Protein AF-A0ABC8IZM4-F1 (afdb_monomer)

Structure (mmCIF, N/CA/C/O backbone):
data_AF-A0ABC8IZM4-F1
#
_entry.id   AF-A0ABC8IZM4-F1
#
loop_
_atom_site.group_PDB
_atom_site.id
_atom_site.type_symbol
_atom_site.label_atom_id
_atom_site.label_alt_id
_atom_site.label_comp_id
_atom_site.label_asym_id
_atom_site.label_entity_id
_atom_site.label_seq_id
_atom_site.pdbx_PDB_ins_code
_atom_site.Cartn_x
_atom_site.Cartn_y
_atom_site.Cartn_z
_atom_site.occupancy
_atom_site.B_iso_or_equiv
_atom_site.auth_seq_id
_atom_site.auth_comp_id
_atom_site.auth_asym_id
_atom_site.auth_atom_id
_atom_site.pdbx_PDB_model_num
ATOM 1 N N . MET A 1 1 ? -22.937 41.177 20.509 1.00 48.84 1 MET A N 1
ATOM 2 C CA . MET A 1 1 ? -23.305 41.045 19.084 1.00 48.84 1 MET A CA 1
ATOM 3 C C . MET A 1 1 ? -22.869 42.312 18.365 1.00 48.84 1 MET A C 1
ATOM 5 O O . MET A 1 1 ? -23.399 43.369 18.683 1.00 48.84 1 MET A O 1
ATOM 9 N N . PRO A 1 2 ? -21.862 42.222 17.487 1.00 44.19 2 PRO A N 1
ATOM 10 C CA . PRO A 1 2 ? -22.011 42.842 16.174 1.00 44.19 2 PRO A CA 1
ATOM 11 C C . PRO A 1 2 ? -21.625 41.879 15.041 1.00 44.19 2 PRO A C 1
ATOM 13 O O . PRO A 1 2 ? -20.635 41.156 15.116 1.00 44.19 2 PRO A O 1
ATOM 16 N N . LEU A 1 3 ? -22.458 41.889 14.003 1.00 47.91 3 LEU A N 1
ATOM 17 C CA . LEU A 1 3 ? -22.262 41.236 12.714 1.00 47.91 3 LEU A CA 1
ATOM 18 C C . LEU A 1 3 ? -21.211 42.021 11.918 1.00 47.91 3 LEU A C 1
ATOM 20 O O . LEU A 1 3 ? -21.436 43.190 11.613 1.00 47.91 3 LEU A O 1
ATOM 24 N N . PHE A 1 4 ? -20.094 41.389 11.556 1.00 44.62 4 PHE A N 1
ATOM 25 C CA . PHE A 1 4 ? -19.199 41.915 10.525 1.00 44.62 4 PHE A CA 1
ATOM 26 C C . PHE A 1 4 ? -19.566 41.283 9.183 1.00 44.62 4 PHE A C 1
ATOM 28 O O . PHE A 1 4 ? -19.304 40.111 8.927 1.00 44.62 4 PHE A O 1
ATOM 35 N N . ASN A 1 5 ? -20.225 42.090 8.356 1.00 43.66 5 ASN A N 1
ATOM 36 C CA . ASN A 1 5 ? -20.539 41.827 6.962 1.00 43.66 5 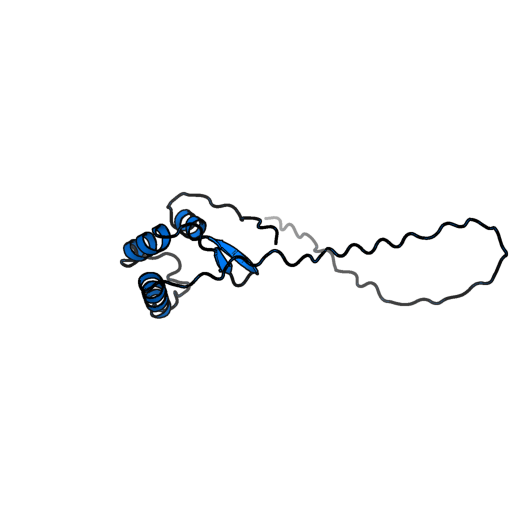ASN A CA 1
ATOM 37 C C . ASN A 1 5 ? -19.328 42.265 6.121 1.00 43.66 5 ASN A C 1
ATOM 39 O O . ASN A 1 5 ? -19.012 43.455 6.098 1.00 43.66 5 ASN A O 1
ATOM 43 N N . ALA A 1 6 ? -18.636 41.334 5.465 1.00 45.72 6 ALA A N 1
ATOM 44 C CA . ALA A 1 6 ? -17.571 41.649 4.512 1.00 45.72 6 ALA A CA 1
ATOM 45 C C . ALA A 1 6 ? -18.054 41.334 3.081 1.00 45.72 6 ALA A C 1
ATOM 47 O O . ALA A 1 6 ? -18.628 40.264 2.869 1.00 45.72 6 ALA A O 1
ATOM 48 N N . PRO A 1 7 ? -17.863 42.237 2.101 1.00 53.59 7 PRO A N 1
ATOM 49 C CA . PRO A 1 7 ? -18.341 42.048 0.735 1.00 53.59 7 PRO A CA 1
ATOM 50 C C . PRO A 1 7 ? -17.367 41.193 -0.093 1.00 53.59 7 PRO A C 1
ATOM 52 O O . PRO A 1 7 ? -16.156 41.404 -0.059 1.00 53.59 7 PRO A O 1
ATOM 55 N N . TYR A 1 8 ? -17.902 40.248 -0.869 1.00 45.47 8 TYR A N 1
ATOM 56 C CA . TYR A 1 8 ? -17.149 39.517 -1.896 1.00 45.47 8 TYR A CA 1
ATOM 57 C C . TYR A 1 8 ? -16.883 40.417 -3.119 1.00 45.47 8 TYR A C 1
ATOM 59 O O . TYR A 1 8 ? -17.794 41.141 -3.526 1.00 45.47 8 TYR A O 1
ATOM 67 N N . PRO A 1 9 ? -15.699 40.361 -3.758 1.00 46.16 9 PRO A N 1
ATOM 68 C CA . PRO A 1 9 ? -15.476 41.035 -5.033 1.00 46.16 9 PRO A CA 1
ATOM 69 C C . PRO A 1 9 ? -15.967 40.193 -6.224 1.00 46.16 9 PRO A C 1
ATOM 71 O O . PRO A 1 9 ? -15.624 39.020 -6.374 1.00 46.16 9 PRO A O 1
ATOM 74 N N . SER A 1 10 ? -16.769 40.834 -7.074 1.00 40.75 10 SER A N 1
ATOM 75 C CA . SER A 1 10 ? -17.356 40.309 -8.310 1.00 40.75 10 SER A CA 1
ATOM 76 C C . SER A 1 10 ? -16.318 40.142 -9.427 1.00 40.75 10 SER A C 1
ATOM 78 O O . SER A 1 10 ? -15.490 41.023 -9.652 1.00 40.75 10 SER A O 1
ATOM 80 N N . ILE A 1 11 ? -16.403 39.032 -10.165 1.00 44.16 11 ILE A N 1
ATOM 81 C CA . ILE A 1 11 ? -15.623 38.766 -11.384 1.00 44.16 11 ILE A CA 1
ATOM 82 C C . ILE A 1 11 ? -16.090 39.720 -12.493 1.00 44.16 11 ILE A C 1
ATOM 84 O O . ILE A 1 11 ? -17.274 39.738 -12.825 1.00 44.16 11 ILE A O 1
ATOM 88 N N . LEU A 1 12 ? -15.165 40.486 -13.079 1.00 43.00 12 LEU A N 1
ATOM 89 C CA . LEU A 1 12 ? -15.410 41.246 -14.305 1.00 43.00 12 LEU A CA 1
ATOM 90 C C . LEU A 1 12 ? -14.890 40.459 -15.513 1.00 43.00 12 LEU A C 1
ATOM 92 O O . LEU A 1 12 ? -13.689 40.247 -15.671 1.00 43.00 12 LEU A O 1
ATOM 96 N N . THR A 1 13 ? -15.836 40.033 -16.345 1.00 41.56 13 THR A N 1
ATOM 97 C CA . THR A 1 13 ? -15.650 39.551 -17.716 1.00 41.56 13 THR A CA 1
ATOM 98 C C . THR A 1 13 ? -15.059 40.668 -18.576 1.00 41.56 13 THR A C 1
ATOM 100 O O . THR A 1 13 ? -15.570 41.786 -18.552 1.00 41.56 13 THR A O 1
ATOM 103 N N . VAL A 1 14 ? -14.005 40.379 -19.343 1.00 45.97 14 VAL A N 1
ATOM 104 C CA . VAL A 1 14 ? -13.519 41.281 -20.397 1.00 45.97 14 VAL A CA 1
ATOM 105 C C . VAL A 1 14 ? -14.010 40.781 -21.751 1.00 45.97 14 VAL A C 1
ATOM 107 O O . VAL A 1 14 ? -13.635 39.701 -22.204 1.00 45.97 14 VAL A O 1
ATOM 110 N N . ASP A 1 15 ? -14.896 41.572 -22.353 1.00 36.03 15 ASP A N 1
ATOM 111 C CA . ASP A 1 15 ? -15.435 41.364 -23.691 1.00 36.03 15 ASP A CA 1
ATOM 112 C C . ASP A 1 15 ? -14.412 41.702 -24.782 1.00 36.03 15 ASP A C 1
ATOM 114 O O . ASP A 1 15 ? -13.515 42.534 -24.623 1.00 36.03 15 ASP A O 1
ATOM 118 N N . ALA A 1 16 ? -14.577 41.017 -25.909 1.00 44.84 16 ALA A N 1
ATOM 119 C CA . ALA A 1 16 ? -13.782 41.143 -27.116 1.00 44.84 16 ALA A CA 1
ATOM 120 C C . ALA A 1 16 ? -14.101 42.412 -27.937 1.00 44.84 16 ALA A C 1
ATOM 122 O O . ALA A 1 16 ? -15.196 42.963 -27.862 1.00 44.84 16 ALA A O 1
ATOM 123 N N . SER A 1 17 ? -13.144 42.737 -28.820 1.00 44.41 17 SER A N 1
ATOM 124 C CA . SER A 1 17 ? -13.268 43.491 -30.087 1.00 44.41 17 SER A CA 1
ATOM 125 C C . SER A 1 17 ? -12.972 44.999 -30.089 1.00 44.41 17 SER A C 1
ATOM 127 O O . SER A 1 17 ? -13.764 45.802 -29.618 1.00 44.41 17 SER A O 1
ATOM 129 N N . VAL A 1 18 ? -11.893 45.383 -30.794 1.00 36.31 18 VAL A N 1
ATOM 130 C CA . VAL A 1 18 ? -11.823 46.533 -31.735 1.00 36.31 18 VAL A CA 1
ATOM 131 C C . VAL A 1 18 ? -10.489 46.427 -32.503 1.00 36.31 18 VAL A C 1
ATOM 133 O O . VAL A 1 18 ? -9.437 46.276 -31.894 1.00 36.31 18 VAL A O 1
ATOM 136 N N . SER A 1 19 ? -10.511 46.123 -33.805 1.00 36.47 19 SER A N 1
ATOM 137 C CA . SER A 1 19 ? -10.699 47.006 -34.977 1.00 36.47 19 SER A CA 1
ATOM 138 C C . SER A 1 19 ? -9.392 47.675 -35.409 1.00 36.47 19 SER A C 1
ATOM 140 O O . SER A 1 19 ? -8.836 48.498 -34.691 1.00 36.47 19 SER A O 1
ATOM 142 N N . GLY A 1 20 ? -8.906 47.281 -36.589 1.00 43.97 20 GLY A N 1
ATOM 143 C CA . GLY A 1 20 ? -7.664 47.772 -37.181 1.00 43.97 20 GLY A CA 1
ATOM 144 C C . GLY A 1 20 ? -7.749 49.190 -37.747 1.00 43.97 20 GLY A C 1
ATOM 145 O O . GLY A 1 20 ? -8.839 49.706 -37.974 1.00 43.97 20 GLY A O 1
ATOM 146 N N . GLU A 1 21 ? -6.571 49.790 -37.951 1.00 40.25 21 GLU A N 1
ATOM 147 C CA . GLU A 1 2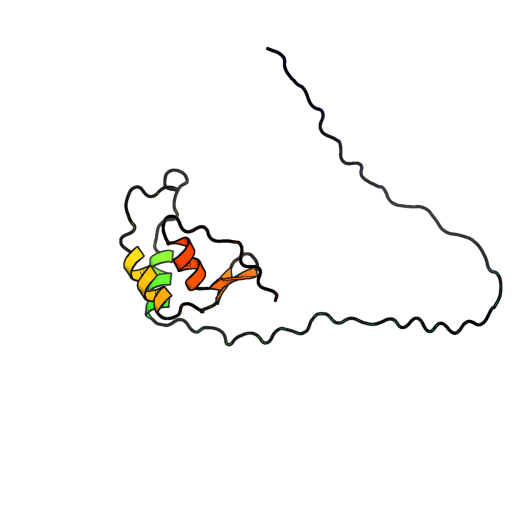1 ? -6.034 50.365 -39.203 1.00 40.25 21 GLU A CA 1
ATOM 148 C C . GLU A 1 21 ? -4.879 51.343 -38.872 1.00 40.25 21 GLU A C 1
ATOM 150 O O . GLU A 1 21 ? -4.921 51.989 -37.831 1.00 40.25 21 GLU A O 1
ATOM 155 N N . VAL A 1 22 ? -3.842 51.424 -39.728 1.00 33.97 22 VAL A N 1
ATOM 156 C CA . VAL A 1 22 ? -3.146 52.653 -40.208 1.00 33.97 22 VAL A CA 1
ATOM 157 C C . VAL A 1 22 ? -1.743 52.335 -40.784 1.00 33.97 22 VAL A C 1
ATOM 159 O O . VAL A 1 22 ? -0.791 52.030 -40.078 1.00 33.97 22 VAL A O 1
ATOM 162 N N . ARG A 1 23 ? -1.692 52.408 -42.121 1.00 40.00 23 ARG A N 1
ATOM 163 C CA . ARG A 1 23 ? -0.732 53.025 -43.073 1.00 40.00 23 ARG A CA 1
ATOM 164 C C . ARG A 1 23 ? 0.786 53.133 -42.764 1.00 40.00 23 ARG A C 1
ATOM 166 O O . ARG A 1 23 ? 1.220 53.793 -41.832 1.00 40.00 23 ARG A O 1
ATOM 173 N N . THR A 1 24 ? 1.532 52.586 -43.734 1.00 43.62 24 THR A N 1
ATOM 174 C CA . THR A 1 24 ? 2.899 52.831 -44.262 1.00 43.62 24 THR A CA 1
ATOM 175 C C . THR A 1 24 ? 3.731 54.022 -43.751 1.00 43.62 24 THR A C 1
ATOM 177 O O . THR A 1 24 ? 3.301 55.155 -43.951 1.00 43.62 24 THR A O 1
ATOM 180 N N . VAL A 1 25 ? 4.991 53.768 -43.342 1.00 38.50 25 VAL A N 1
ATOM 181 C CA . VAL A 1 25 ? 6.198 54.533 -43.751 1.00 38.50 25 VAL A CA 1
ATOM 182 C C . VAL A 1 25 ? 7.441 53.615 -43.781 1.00 38.50 25 VAL A C 1
ATOM 184 O O . VAL A 1 25 ? 7.686 52.858 -42.850 1.00 38.50 25 VAL A O 1
ATOM 187 N N . ASP A 1 26 ? 8.135 53.741 -44.910 1.00 39.59 26 ASP A N 1
ATOM 188 C CA . ASP A 1 26 ? 9.487 53.415 -45.393 1.00 39.59 26 ASP A CA 1
ATOM 189 C C . ASP A 1 26 ? 10.618 52.765 -44.562 1.00 39.59 26 ASP A C 1
ATOM 191 O O . ASP A 1 26 ? 10.741 52.887 -43.346 1.00 39.59 26 ASP A O 1
ATOM 195 N N . GLU A 1 27 ? 11.503 52.139 -45.349 1.00 49.06 27 GLU A N 1
ATOM 196 C CA . GLU A 1 27 ? 12.747 51.424 -45.051 1.00 49.06 27 GLU A CA 1
ATOM 197 C C . GLU A 1 27 ? 13.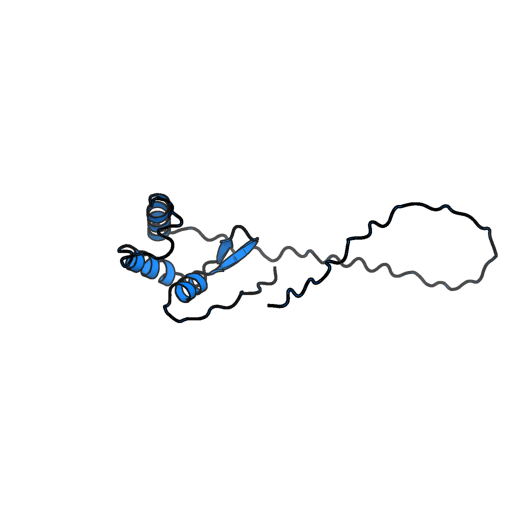668 52.034 -43.978 1.00 49.06 27 GLU A C 1
ATOM 199 O O . GLU A 1 27 ? 14.129 53.170 -44.064 1.00 49.06 27 GLU A O 1
ATOM 204 N N . SER A 1 28 ? 14.138 51.170 -43.074 1.00 40.47 28 SER A N 1
ATOM 205 C CA . SER A 1 28 ? 15.557 51.150 -42.703 1.00 40.47 28 SER A CA 1
ATOM 206 C C . SER A 1 28 ? 16.003 49.716 -42.404 1.00 40.47 28 SER A C 1
ATOM 208 O O . SER A 1 28 ? 15.428 49.002 -41.583 1.00 40.47 28 SER A O 1
ATOM 210 N N . HIS A 1 29 ? 17.026 49.271 -43.134 1.00 51.84 29 HIS A N 1
ATOM 211 C CA . HIS A 1 29 ? 17.659 47.968 -42.988 1.00 51.84 29 HIS A CA 1
ATOM 212 C C . HIS A 1 29 ? 18.287 47.807 -41.596 1.00 51.84 29 HIS A C 1
ATOM 214 O O . HIS A 1 29 ? 19.410 48.242 -41.352 1.00 51.84 29 HIS A O 1
ATOM 220 N N . ILE A 1 30 ? 17.613 47.077 -40.712 1.00 43.12 30 ILE A N 1
ATOM 221 C CA . ILE A 1 30 ? 18.272 46.306 -39.658 1.00 43.12 30 ILE A CA 1
ATOM 222 C C . ILE A 1 30 ? 17.864 44.859 -39.893 1.00 43.12 30 ILE A C 1
ATOM 224 O O . ILE A 1 30 ? 16.732 44.464 -39.633 1.00 43.12 30 ILE A O 1
ATOM 228 N N . SER A 1 31 ? 18.796 44.066 -40.426 1.00 50.66 31 SER A N 1
ATOM 229 C CA . SER A 1 31 ? 18.679 42.609 -40.524 1.00 50.66 31 SER A CA 1
ATOM 230 C C . SER A 1 31 ? 18.731 41.998 -39.118 1.00 50.66 31 SER A C 1
ATOM 232 O O . SER A 1 31 ? 19.681 41.309 -38.751 1.00 50.66 31 SER A O 1
ATOM 234 N N . GLY A 1 32 ? 17.703 42.254 -38.316 1.00 49.41 32 GLY A N 1
ATOM 235 C CA . GLY A 1 32 ? 17.379 41.476 -37.137 1.00 49.41 32 GLY A CA 1
ATOM 236 C C . GLY A 1 32 ? 16.642 40.238 -37.611 1.00 49.41 32 GLY A C 1
ATOM 237 O O . GLY A 1 32 ? 15.419 40.236 -37.670 1.00 49.41 32 GLY A O 1
ATOM 238 N N . LYS A 1 33 ? 17.382 39.195 -38.007 1.00 51.47 33 LYS A N 1
ATOM 239 C CA . LYS A 1 33 ? 16.793 37.859 -38.125 1.00 51.47 33 LYS A CA 1
ATOM 240 C C . LYS A 1 33 ? 16.226 37.527 -36.751 1.00 51.47 33 LYS A C 1
ATOM 242 O O . LYS A 1 33 ? 16.990 37.248 -35.830 1.00 51.47 33 LYS A O 1
ATOM 247 N N . GLU A 1 34 ? 14.910 37.611 -36.616 1.00 57.34 34 GLU A N 1
ATOM 248 C CA . GLU A 1 34 ? 14.194 37.073 -35.473 1.00 57.34 34 GLU A CA 1
ATOM 249 C C . GLU A 1 34 ? 14.538 35.584 -35.412 1.00 57.34 34 GLU A C 1
ATOM 251 O O . GLU A 1 34 ? 14.096 34.774 -36.230 1.00 57.34 34 GLU A O 1
ATOM 256 N N . MET A 1 35 ? 15.447 35.237 -34.504 1.00 60.53 35 MET A N 1
ATOM 257 C CA . MET A 1 35 ? 15.821 33.858 -34.257 1.00 60.53 35 MET A CA 1
ATOM 258 C C . MET A 1 35 ? 14.692 33.242 -33.440 1.00 60.53 35 MET A C 1
ATOM 260 O O . MET A 1 35 ? 14.758 33.167 -32.213 1.00 60.53 35 MET A O 1
ATOM 264 N N . VAL A 1 36 ? 13.623 32.843 -34.131 1.00 66.50 36 VAL A N 1
ATOM 265 C CA . VAL A 1 36 ? 12.547 32.046 -33.544 1.00 66.50 36 VAL A CA 1
ATOM 266 C C . VAL A 1 36 ? 13.175 30.735 -33.086 1.00 66.50 36 VAL A C 1
ATOM 268 O O . VAL A 1 36 ? 13.475 29.842 -33.877 1.00 66.50 36 VAL A O 1
ATOM 271 N N . THR A 1 37 ? 13.445 30.656 -31.788 1.00 62.38 37 THR A N 1
ATOM 272 C CA . THR A 1 37 ? 14.021 29.471 -31.164 1.00 62.38 37 THR A CA 1
ATOM 273 C C . THR A 1 37 ? 12.858 28.556 -30.814 1.00 62.38 37 THR A C 1
ATOM 275 O O . THR A 1 37 ? 12.121 28.811 -29.865 1.00 62.38 37 THR A O 1
ATOM 278 N N . TYR A 1 38 ? 12.656 27.513 -31.617 1.00 62.16 38 TYR A N 1
ATOM 279 C CA . TYR A 1 38 ? 11.690 26.464 -31.310 1.00 62.16 38 TYR A CA 1
ATOM 280 C C . TYR A 1 38 ? 12.234 25.639 -30.141 1.00 62.16 38 TYR A C 1
ATOM 282 O O . TYR A 1 38 ? 13.105 24.786 -30.312 1.00 62.16 38 TYR A O 1
ATOM 290 N N . VAL A 1 39 ? 11.752 25.922 -28.933 1.00 57.56 39 VAL A N 1
ATOM 291 C CA . VAL A 1 39 ? 12.002 25.071 -27.769 1.00 57.56 39 VAL A CA 1
ATOM 292 C C . VAL A 1 39 ? 11.019 23.909 -27.854 1.00 57.56 39 VAL A C 1
ATOM 294 O O . VAL A 1 39 ? 9.857 24.038 -27.485 1.00 57.56 39 VAL A O 1
ATOM 297 N N . SER A 1 40 ? 11.468 22.776 -28.393 1.00 62.03 40 SER A N 1
ATOM 298 C CA . SER A 1 40 ? 10.772 21.507 -28.185 1.00 62.03 40 SER A CA 1
ATOM 299 C C . SER A 1 40 ? 11.125 20.996 -26.790 1.00 62.03 40 SER A C 1
ATOM 301 O O . SER A 1 40 ? 12.174 20.399 -26.573 1.00 62.03 40 SER A O 1
ATOM 303 N N . ASP A 1 41 ? 10.238 21.257 -25.842 1.00 64.69 41 ASP A N 1
ATOM 304 C CA . ASP A 1 41 ? 10.276 20.832 -24.439 1.00 64.69 41 ASP A CA 1
ATOM 305 C C . ASP A 1 41 ? 9.822 19.376 -24.225 1.00 64.69 41 ASP A C 1
ATOM 307 O O . ASP A 1 41 ? 9.887 18.846 -23.120 1.00 64.69 41 ASP A O 1
ATOM 311 N N . SER A 1 42 ? 9.410 18.683 -25.282 1.00 63.78 42 SER A N 1
ATOM 312 C CA . SER A 1 42 ? 8.875 17.327 -25.184 1.00 63.78 42 SER A CA 1
ATOM 313 C C . SER A 1 42 ? 9.890 16.279 -25.637 1.00 63.78 42 SER A C 1
ATOM 315 O O . SER A 1 42 ? 9.708 15.631 -26.667 1.00 63.78 42 SER A O 1
ATOM 317 N N . SER A 1 43 ? 10.957 16.077 -24.860 1.00 63.62 43 SER A N 1
ATOM 318 C CA . SER A 1 43 ? 11.655 14.788 -24.903 1.00 63.62 43 SER A CA 1
ATOM 319 C C . SER A 1 43 ? 10.787 13.788 -24.141 1.00 63.62 43 SER A C 1
ATOM 321 O O . SER A 1 43 ? 10.550 14.002 -22.951 1.00 63.62 43 SER A O 1
ATOM 323 N N . PRO A 1 44 ? 10.267 12.716 -24.766 1.00 59.72 44 PRO A N 1
ATOM 324 C CA . PRO A 1 44 ? 9.608 11.668 -24.010 1.00 59.72 44 PRO A CA 1
ATOM 325 C C . PRO A 1 44 ? 10.641 11.109 -23.036 1.00 59.72 44 PRO A C 1
ATOM 327 O O . PRO A 1 44 ? 11.606 10.470 -23.463 1.00 59.72 44 PRO A O 1
ATOM 330 N N . CYS A 1 45 ? 10.460 11.358 -21.737 1.00 52.12 45 CYS A N 1
ATOM 331 C CA . CYS A 1 45 ? 11.280 10.707 -20.729 1.00 52.12 45 CYS A CA 1
ATOM 332 C C . CYS A 1 45 ? 11.296 9.202 -21.023 1.00 52.12 45 CYS A C 1
ATOM 334 O O . CYS A 1 45 ? 10.226 8.636 -21.303 1.00 52.12 45 CYS A O 1
ATOM 336 N N . PRO A 1 46 ? 12.474 8.546 -21.012 1.00 52.69 46 PRO A N 1
ATOM 337 C CA . PRO A 1 46 ? 12.556 7.110 -21.201 1.00 52.69 46 PRO A CA 1
ATOM 338 C C . PRO A 1 46 ? 11.579 6.449 -20.238 1.00 52.69 46 PRO A C 1
ATOM 340 O O . PRO A 1 46 ? 11.752 6.513 -19.020 1.00 52.69 46 PRO A O 1
ATOM 343 N N . ARG A 1 47 ? 10.499 5.872 -20.779 1.00 57.22 47 ARG A N 1
ATOM 344 C CA . ARG A 1 47 ? 9.515 5.182 -19.950 1.00 57.22 47 ARG A CA 1
ATOM 345 C C . ARG A 1 47 ? 10.266 4.066 -19.247 1.00 57.22 47 ARG A C 1
ATOM 347 O O . ARG A 1 47 ? 10.855 3.208 -19.909 1.00 57.22 47 ARG A O 1
ATOM 354 N N . SER A 1 48 ? 10.269 4.099 -17.919 1.00 62.47 48 SER A N 1
ATOM 355 C CA . SER A 1 48 ? 10.800 2.997 -17.132 1.00 62.47 48 SER A CA 1
ATOM 356 C C . SER A 1 48 ? 10.137 1.699 -17.597 1.00 62.47 48 SER A C 1
ATOM 358 O O . SER A 1 48 ? 8.982 1.679 -18.044 1.00 62.47 48 SER A O 1
ATOM 360 N N . LYS A 1 49 ? 10.898 0.600 -17.568 1.00 70.25 49 LYS A N 1
ATOM 361 C CA . LYS A 1 49 ? 10.374 -0.714 -17.944 1.00 70.25 49 LYS A CA 1
ATOM 362 C C . LYS A 1 49 ? 9.112 -0.974 -17.120 1.00 70.25 49 LYS A C 1
ATOM 364 O O . LYS A 1 49 ? 9.173 -0.943 -15.894 1.00 70.25 49 LYS A O 1
ATOM 369 N N . LYS A 1 50 ? 7.985 -1.227 -17.796 1.00 76.00 50 LYS A N 1
ATOM 370 C CA . LYS A 1 50 ? 6.698 -1.481 -17.136 1.00 76.00 50 LYS A CA 1
ATOM 371 C C . LYS A 1 50 ? 6.864 -2.608 -16.113 1.00 76.00 50 LYS A C 1
ATOM 373 O O . LYS A 1 50 ? 7.309 -3.700 -16.482 1.00 76.00 50 LYS A O 1
ATOM 378 N N . HIS A 1 51 ? 6.507 -2.328 -14.859 1.00 83.62 51 HIS A N 1
ATOM 379 C CA . HIS A 1 51 ? 6.486 -3.328 -13.795 1.00 83.62 51 HIS A CA 1
ATOM 380 C C . HIS A 1 51 ? 5.545 -4.473 -14.177 1.00 83.62 51 HIS A C 1
ATOM 382 O O . HIS A 1 51 ? 4.471 -4.243 -14.743 1.00 83.62 51 HIS A O 1
ATOM 388 N N . ARG A 1 52 ? 5.972 -5.708 -13.910 1.00 85.81 52 ARG A N 1
ATOM 389 C CA . ARG A 1 52 ? 5.141 -6.901 -14.080 1.00 85.81 52 ARG A CA 1
ATOM 390 C C . ARG A 1 52 ? 4.783 -7.401 -12.687 1.00 85.81 52 ARG A C 1
ATOM 392 O O . ARG A 1 52 ? 5.711 -7.809 -11.989 1.00 85.81 52 ARG A O 1
ATOM 399 N N . PRO A 1 53 ? 3.493 -7.371 -12.311 1.00 86.50 53 PRO A N 1
ATOM 400 C CA . PRO A 1 53 ? 3.082 -7.847 -11.008 1.00 86.50 53 PRO A CA 1
ATOM 401 C C . PRO A 1 53 ? 3.486 -9.300 -10.788 1.00 86.50 53 PRO A C 1
ATOM 403 O O . PRO A 1 53 ? 3.351 -10.124 -11.699 1.00 86.50 53 PRO A O 1
ATOM 406 N N . ILE A 1 54 ? 3.990 -9.596 -9.597 1.00 91.44 54 ILE A N 1
ATOM 407 C CA . ILE A 1 54 ? 4.182 -10.977 -9.142 1.00 91.44 54 ILE A CA 1
ATOM 408 C C . ILE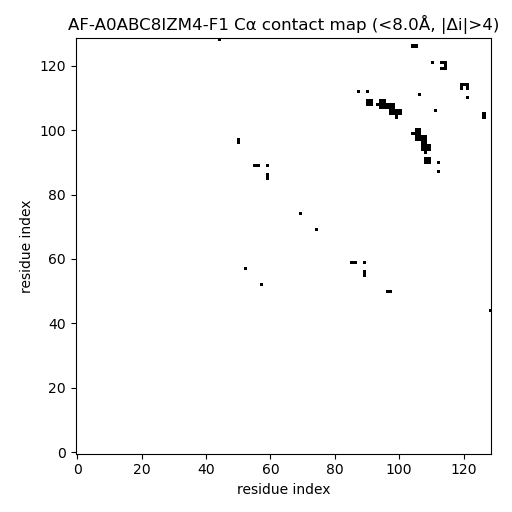 A 1 54 ? 2.877 -11.528 -8.553 1.00 91.44 54 ILE A C 1
ATOM 410 O O . ILE A 1 54 ? 1.934 -10.775 -8.318 1.00 91.44 54 ILE A O 1
ATOM 414 N N . GLU A 1 55 ? 2.821 -12.837 -8.306 1.00 95.00 55 GLU A N 1
ATOM 415 C CA . GLU A 1 55 ? 1.622 -13.520 -7.793 1.00 95.00 55 GLU A CA 1
ATOM 416 C C . GLU A 1 55 ? 1.076 -12.863 -6.516 1.00 95.00 55 GLU A C 1
ATOM 418 O O . GLU A 1 55 ? -0.084 -12.475 -6.481 1.00 95.00 55 GLU A O 1
ATOM 423 N N . SER A 1 56 ? 1.934 -12.574 -5.534 1.00 94.06 56 SER A N 1
ATOM 424 C CA . SER A 1 56 ? 1.512 -11.931 -4.282 1.00 94.06 56 SER A CA 1
ATOM 425 C C . SER A 1 56 ? 0.994 -10.495 -4.445 1.00 94.06 56 SER A C 1
ATOM 427 O O . SER A 1 56 ? 0.149 -10.046 -3.675 1.00 94.06 56 SER A O 1
ATOM 429 N N . GLU A 1 57 ? 1.472 -9.753 -5.446 1.00 94.19 57 GLU A N 1
ATOM 430 C CA . GLU A 1 57 ? 0.933 -8.425 -5.766 1.00 94.19 57 GLU A CA 1
ATOM 431 C C . GLU A 1 57 ? -0.438 -8.535 -6.439 1.00 94.19 57 GLU A C 1
ATOM 433 O O . GLU A 1 57 ? -1.319 -7.714 -6.180 1.00 94.19 57 GLU A O 1
ATOM 438 N N . ALA A 1 58 ? -0.632 -9.552 -7.283 1.00 93.44 58 ALA A N 1
ATOM 439 C CA . ALA A 1 58 ? -1.925 -9.840 -7.893 1.00 93.44 58 ALA A CA 1
ATOM 440 C C . ALA A 1 58 ? -2.952 -10.286 -6.840 1.00 93.44 58 ALA A C 1
ATOM 442 O O . ALA A 1 58 ? -4.077 -9.783 -6.842 1.00 93.44 58 ALA A O 1
ATOM 443 N N . ASP A 1 59 ? -2.549 -11.146 -5.905 1.00 96.06 59 ASP A N 1
ATOM 444 C CA . ASP A 1 59 ? -3.378 -11.594 -4.784 1.00 96.06 59 ASP A CA 1
ATOM 445 C C . ASP A 1 59 ? -3.761 -10.429 -3.871 1.00 96.06 59 ASP A C 1
ATOM 447 O O . ASP A 1 59 ? -4.933 -10.268 -3.527 1.00 96.06 59 ASP A O 1
ATOM 451 N N . LEU A 1 60 ? -2.802 -9.558 -3.534 1.00 95.00 60 LEU A N 1
ATOM 452 C CA . LEU A 1 60 ? -3.082 -8.344 -2.770 1.00 95.00 60 LEU A CA 1
ATOM 453 C C . LEU A 1 60 ? -4.080 -7.440 -3.505 1.00 95.00 60 LEU A C 1
ATOM 455 O O . LEU A 1 60 ? -5.007 -6.922 -2.886 1.00 95.00 60 LEU A O 1
ATOM 459 N N . ALA A 1 61 ? -3.926 -7.252 -4.817 1.00 92.81 61 ALA A N 1
ATOM 460 C CA . ALA A 1 61 ? -4.864 -6.451 -5.597 1.00 92.81 61 ALA A CA 1
ATOM 461 C C . ALA A 1 61 ? -6.274 -7.062 -5.596 1.00 92.81 61 ALA A C 1
ATOM 463 O O . ALA A 1 61 ? -7.251 -6.338 -5.407 1.00 92.81 61 ALA A O 1
ATOM 464 N N . ALA A 1 62 ? -6.389 -8.383 -5.758 1.00 95.12 62 ALA A N 1
ATOM 465 C CA . ALA A 1 62 ? -7.666 -9.088 -5.694 1.00 95.12 62 ALA A CA 1
ATOM 466 C C . ALA A 1 62 ? -8.324 -8.949 -4.313 1.00 95.12 62 ALA A C 1
ATOM 468 O O . ALA A 1 62 ? -9.516 -8.653 -4.229 1.00 95.12 62 ALA A O 1
ATOM 469 N N . LEU A 1 63 ? -7.539 -9.085 -3.242 1.00 94.44 63 LEU A N 1
ATOM 470 C CA . LEU A 1 63 ? -7.987 -8.900 -1.864 1.00 94.44 63 LEU A CA 1
ATOM 471 C C . LEU A 1 63 ? -8.540 -7.487 -1.637 1.00 94.44 63 LEU A C 1
ATOM 473 O O . LEU A 1 63 ? -9.644 -7.333 -1.123 1.00 94.44 63 LEU A O 1
ATOM 477 N N . LEU A 1 64 ? -7.807 -6.454 -2.064 1.00 91.38 64 LEU A N 1
ATOM 478 C CA . LEU A 1 64 ? -8.232 -5.058 -1.919 1.00 91.38 64 LEU A CA 1
ATOM 479 C C . LEU A 1 64 ? -9.474 -4.731 -2.760 1.00 91.38 64 LEU A C 1
ATOM 481 O O . LEU A 1 64 ? -10.324 -3.970 -2.309 1.00 91.38 64 LEU A O 1
ATOM 485 N N . LEU A 1 65 ? -9.604 -5.313 -3.956 1.00 92.31 65 LEU A N 1
ATOM 486 C CA . LEU A 1 65 ? -10.781 -5.139 -4.815 1.00 92.31 65 LEU A CA 1
ATOM 487 C C . LEU A 1 65 ? -12.025 -5.857 -4.281 1.00 92.31 65 LEU A C 1
ATOM 489 O O . LEU A 1 65 ? -13.140 -5.419 -4.552 1.00 92.31 65 LEU A O 1
ATOM 493 N N . ALA A 1 66 ? -11.848 -6.956 -3.546 1.00 94.06 66 ALA A N 1
ATOM 494 C CA . ALA A 1 66 ? -12.946 -7.693 -2.930 1.00 94.06 66 ALA A CA 1
ATOM 495 C C . ALA A 1 66 ? -13.515 -6.991 -1.684 1.00 94.06 66 ALA A C 1
ATOM 497 O O . ALA A 1 66 ? -14.637 -7.297 -1.272 1.00 94.06 66 ALA A O 1
ATOM 498 N N . LYS A 1 67 ? -12.769 -6.057 -1.077 1.00 89.50 67 LYS A N 1
ATOM 499 C CA . LYS A 1 67 ? -13.235 -5.302 0.090 1.00 89.50 67 LYS A CA 1
ATOM 500 C C . LYS A 1 67 ? -14.371 -4.357 -0.284 1.00 89.50 67 LYS A C 1
ATOM 502 O O . LYS A 1 67 ? -14.337 -3.673 -1.306 1.00 89.50 67 LYS A O 1
ATOM 507 N N . ALA A 1 68 ? -15.378 -4.304 0.586 1.00 86.81 68 ALA A N 1
ATOM 508 C CA . ALA A 1 68 ? -16.460 -3.346 0.444 1.00 86.81 68 ALA A CA 1
ATOM 509 C C . ALA A 1 68 ? -15.903 -1.910 0.529 1.00 86.81 68 ALA A C 1
ATOM 511 O O . ALA A 1 68 ? -15.033 -1.646 1.363 1.00 86.81 68 ALA A O 1
ATOM 512 N N . PRO A 1 69 ? -16.397 -0.974 -0.298 1.00 85.25 69 PRO A N 1
ATOM 513 C CA . PRO A 1 69 ? -16.058 0.434 -0.153 1.00 85.25 69 PRO A CA 1
ATOM 514 C C . PRO A 1 69 ? -16.443 0.943 1.240 1.00 85.25 69 PRO A C 1
ATOM 516 O O . PRO A 1 69 ? -17.526 0.633 1.736 1.00 85.25 69 PRO A O 1
ATOM 519 N N . TYR A 1 70 ? -15.580 1.755 1.846 1.00 83.31 70 TYR A N 1
ATOM 520 C CA . TYR A 1 70 ? -15.876 2.400 3.123 1.00 83.31 70 TYR A CA 1
ATOM 521 C C . TYR A 1 70 ? -16.996 3.435 2.971 1.00 83.31 70 TYR A C 1
ATOM 523 O O . TYR A 1 70 ? -16.979 4.240 2.033 1.00 83.31 70 TYR A O 1
ATOM 531 N N . SER A 1 71 ? -17.947 3.446 3.909 1.00 86.00 71 SER A N 1
ATOM 532 C CA . SER A 1 71 ? -18.905 4.545 4.043 1.00 86.00 71 SER A CA 1
ATOM 533 C C . SER A 1 71 ? -18.290 5.720 4.815 1.00 86.00 71 SER A C 1
ATOM 535 O O . SER A 1 71 ? -17.256 5.580 5.475 1.00 86.00 71 SER A O 1
ATOM 537 N N . LEU A 1 72 ? -18.910 6.905 4.747 1.00 85.50 72 LEU A N 1
ATOM 538 C CA . LEU A 1 72 ? -18.394 8.097 5.437 1.00 85.50 72 LEU A CA 1
ATOM 539 C C . LEU A 1 72 ? -18.349 7.910 6.963 1.00 85.50 72 LEU A C 1
ATOM 541 O O . LEU A 1 72 ? -17.460 8.428 7.634 1.00 85.50 72 LEU A O 1
ATOM 545 N N . GLU A 1 73 ? -19.274 7.131 7.515 1.00 85.56 73 GLU A N 1
ATOM 546 C CA . GLU A 1 73 ? -19.334 6.813 8.943 1.00 85.56 73 GLU A CA 1
ATOM 547 C C . GLU A 1 73 ? -18.185 5.888 9.385 1.00 85.56 73 GLU A C 1
ATOM 549 O O . GLU A 1 73 ? -17.909 5.779 10.576 1.00 85.56 73 GLU A O 1
ATOM 554 N N . GLN A 1 74 ? -17.497 5.252 8.431 1.00 82.25 74 GLN A N 1
ATOM 555 C CA . GLN A 1 74 ? -16.410 4.294 8.643 1.00 82.25 74 GLN A CA 1
ATOM 556 C C . GLN A 1 74 ? -15.032 4.847 8.245 1.00 82.25 74 GLN A C 1
ATOM 558 O O . GLN A 1 74 ? -14.066 4.089 8.187 1.00 82.25 74 GLN A O 1
ATOM 563 N N . ILE A 1 75 ? -14.912 6.158 7.983 1.00 80.94 75 ILE A N 1
ATOM 564 C CA . ILE A 1 75 ? -13.631 6.803 7.618 1.00 80.94 75 ILE A CA 1
ATOM 565 C C . ILE A 1 75 ? -12.548 6.547 8.670 1.00 80.94 75 ILE A C 1
ATOM 567 O O . ILE A 1 75 ? -11.367 6.476 8.335 1.00 80.94 75 ILE A O 1
ATOM 571 N N . VAL A 1 76 ? -12.948 6.426 9.936 1.00 80.62 76 VAL A N 1
ATOM 572 C CA . VAL A 1 76 ? -12.066 6.011 11.024 1.00 80.62 76 VAL A CA 1
ATOM 573 C C . VAL A 1 76 ? -12.377 4.547 11.335 1.00 80.62 76 VAL A C 1
ATOM 575 O O . VAL A 1 76 ? -13.427 4.275 11.923 1.00 80.62 76 VAL A O 1
ATOM 578 N N . PRO A 1 77 ? -11.505 3.600 10.945 1.00 73.44 77 PRO A N 1
ATOM 579 C CA . PRO A 1 77 ? -11.695 2.194 11.269 1.00 73.44 77 PRO A CA 1
ATOM 580 C C . PRO A 1 77 ? -11.762 1.998 12.786 1.00 73.44 77 PRO A C 1
ATOM 582 O O . PRO A 1 77 ? -10.949 2.554 13.525 1.00 73.44 77 PRO A O 1
ATOM 585 N N . ALA A 1 78 ? -12.739 1.216 13.249 1.00 78.56 78 ALA A N 1
ATOM 586 C CA . ALA A 1 78 ? -12.891 0.899 14.670 1.00 78.56 78 ALA A CA 1
ATOM 587 C C . ALA A 1 78 ? -11.847 -0.121 15.163 1.00 78.56 78 ALA A C 1
ATOM 589 O O . ALA A 1 78 ? -11.506 -0.136 16.343 1.00 78.56 78 ALA A O 1
ATOM 590 N N . GLU A 1 79 ? -11.342 -0.955 14.255 1.00 80.75 79 GLU A N 1
ATOM 591 C CA . GLU A 1 79 ? -10.387 -2.028 14.522 1.00 80.75 79 GLU A CA 1
ATOM 592 C C . GLU A 1 79 ? -9.249 -1.989 13.494 1.00 80.75 79 GLU A C 1
ATOM 594 O O . GLU A 1 79 ? -9.384 -1.398 12.418 1.00 80.75 79 GLU A O 1
ATOM 599 N N . GLU A 1 80 ? -8.114 -2.605 13.834 1.00 84.19 80 GLU A N 1
ATOM 600 C CA . GLU A 1 80 ? -7.000 -2.762 12.899 1.00 84.19 80 GLU A CA 1
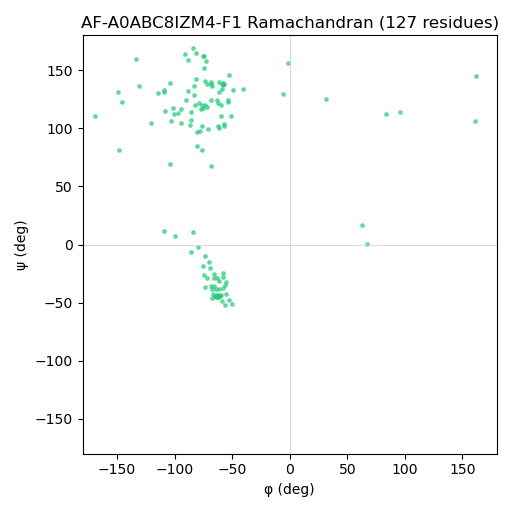ATOM 601 C C . GLU A 1 80 ? -7.374 -3.723 11.763 1.00 84.19 80 GLU A C 1
ATOM 603 O O . GLU A 1 80 ? -8.001 -4.761 11.976 1.00 84.19 80 GLU A O 1
ATOM 608 N N . ASP A 1 81 ? -6.961 -3.388 10.541 1.00 87.19 81 ASP A N 1
ATOM 609 C CA . ASP A 1 81 ? -7.201 -4.234 9.376 1.00 87.19 81 ASP A CA 1
ATOM 610 C C . ASP A 1 81 ? -6.313 -5.489 9.436 1.00 87.19 81 ASP A C 1
ATOM 612 O O . ASP A 1 81 ? -5.082 -5.401 9.408 1.00 87.19 81 ASP A O 1
ATOM 616 N N . VAL A 1 82 ? -6.940 -6.667 9.489 1.00 90.12 82 VAL A N 1
ATOM 617 C CA . VAL A 1 82 ? -6.259 -7.972 9.555 1.00 90.12 82 VAL A CA 1
ATOM 618 C C . VAL A 1 82 ? -5.315 -8.218 8.374 1.00 90.12 82 VAL A C 1
ATOM 620 O O . VAL A 1 82 ? -4.301 -8.901 8.520 1.00 90.12 82 VAL A O 1
ATOM 623 N N . ASP A 1 83 ? -5.595 -7.614 7.218 1.00 92.75 83 ASP A N 1
ATOM 624 C CA . ASP A 1 83 ? -4.803 -7.784 6.000 1.00 92.75 83 ASP A CA 1
ATOM 625 C C . ASP A 1 83 ? -3.608 -6.825 5.935 1.00 92.75 83 ASP A C 1
ATOM 627 O O . ASP A 1 83 ? -2.757 -6.938 5.046 1.00 92.75 83 ASP A O 1
ATOM 631 N N . PHE A 1 84 ? -3.499 -5.886 6.881 1.00 91.56 84 PHE A N 1
ATOM 632 C CA . PHE A 1 84 ? -2.441 -4.879 6.890 1.00 91.56 84 PHE A CA 1
ATOM 633 C C . PHE A 1 84 ? -1.039 -5.500 6.921 1.00 91.56 84 PHE A C 1
ATOM 635 O O . PHE A 1 84 ? -0.115 -5.020 6.257 1.00 91.56 84 PHE A O 1
ATOM 642 N N . GLY A 1 85 ? -0.876 -6.607 7.652 1.00 94.19 85 GLY A N 1
ATOM 643 C CA . GLY A 1 85 ? 0.384 -7.347 7.695 1.00 94.19 85 GLY A CA 1
ATOM 644 C C . GLY A 1 85 ? 0.796 -7.870 6.317 1.00 94.19 85 GLY A C 1
ATOM 645 O O . GLY A 1 85 ? 1.953 -7.713 5.922 1.00 94.19 85 GLY A O 1
ATOM 646 N N . TYR A 1 86 ? -0.154 -8.431 5.565 1.00 95.62 86 TYR A N 1
ATOM 647 C CA . TYR A 1 86 ? 0.082 -8.939 4.215 1.00 95.62 86 TYR A CA 1
ATOM 648 C C . TYR A 1 86 ? 0.391 -7.804 3.234 1.00 95.62 86 TYR A C 1
ATOM 650 O O . TYR A 1 86 ? 1.400 -7.863 2.530 1.00 95.62 86 TYR A O 1
ATOM 658 N N . PHE A 1 87 ? -0.391 -6.720 3.275 1.00 95.00 87 PHE A N 1
ATOM 659 C CA . PHE A 1 87 ? -0.129 -5.493 2.518 1.00 95.00 87 PHE A CA 1
ATOM 660 C C . PHE A 1 87 ? 1.314 -5.006 2.711 1.00 95.00 87 PHE A C 1
ATOM 662 O O . PHE A 1 87 ? 2.051 -4.807 1.743 1.00 95.00 87 PHE A O 1
ATOM 669 N N . LYS A 1 88 ? 1.759 -4.886 3.966 1.00 95.38 88 LYS A N 1
ATOM 670 C CA . LYS A 1 88 ? 3.107 -4.414 4.289 1.00 95.38 88 LYS A CA 1
ATOM 671 C C . LYS A 1 88 ? 4.192 -5.329 3.717 1.00 95.38 88 LYS A C 1
ATOM 673 O O . LYS A 1 88 ? 5.166 -4.831 3.159 1.00 95.38 88 LYS A O 1
ATOM 678 N N . GLN A 1 89 ? 4.034 -6.646 3.850 1.00 96.25 89 GLN A N 1
ATOM 679 C CA . GLN A 1 89 ? 5.006 -7.625 3.348 1.00 96.25 89 GLN A CA 1
ATOM 680 C C . GLN A 1 89 ? 5.155 -7.565 1.825 1.00 96.25 89 GLN A C 1
ATOM 682 O O . GLN A 1 89 ? 6.276 -7.534 1.318 1.00 96.25 89 GLN A O 1
ATOM 687 N N . VAL A 1 90 ? 4.039 -7.489 1.096 1.00 95.81 90 VAL A N 1
ATOM 688 C CA . VAL A 1 90 ? 4.043 -7.413 -0.371 1.00 95.81 90 VAL A CA 1
ATOM 689 C C . VAL A 1 90 ? 4.721 -6.128 -0.852 1.00 95.81 90 VAL A C 1
ATOM 691 O O . VAL A 1 90 ? 5.584 -6.181 -1.725 1.00 95.81 90 VAL A O 1
ATOM 694 N N . LEU A 1 91 ? 4.410 -4.978 -0.247 1.00 95.19 91 LEU A N 1
ATOM 695 C CA . LEU A 1 91 ? 5.011 -3.698 -0.639 1.00 95.19 91 LEU A CA 1
ATOM 696 C C . LEU A 1 91 ? 6.510 -3.615 -0.306 1.00 95.19 91 LEU A C 1
ATOM 698 O O . LEU A 1 91 ? 7.281 -3.035 -1.074 1.00 95.19 91 LEU A O 1
ATOM 702 N N . LEU A 1 92 ? 6.941 -4.213 0.811 1.00 95.62 92 LEU A N 1
ATOM 703 C CA . LEU A 1 92 ? 8.354 -4.271 1.208 1.00 95.62 92 LEU A CA 1
ATOM 704 C C . LEU A 1 92 ? 9.213 -5.102 0.250 1.00 95.62 92 LEU A C 1
ATOM 706 O O . LEU A 1 92 ? 10.414 -4.849 0.154 1.00 95.62 92 LEU A O 1
ATOM 710 N N . ALA A 1 93 ? 8.624 -6.063 -0.468 1.00 94.12 93 ALA A N 1
ATOM 711 C CA . ALA A 1 93 ? 9.351 -6.879 -1.437 1.00 94.12 93 ALA A CA 1
ATOM 712 C C . ALA A 1 93 ? 9.918 -6.040 -2.595 1.00 94.12 93 ALA A C 1
ATOM 714 O O . ALA A 1 93 ? 10.956 -6.390 -3.160 1.00 94.12 93 ALA A O 1
ATOM 715 N N . ASN A 1 94 ? 9.266 -4.923 -2.940 1.00 91.75 94 ASN A N 1
ATOM 716 C CA . ASN A 1 94 ? 9.755 -4.017 -3.972 1.00 91.75 94 ASN A CA 1
ATOM 717 C C . ASN A 1 94 ? 9.362 -2.550 -3.692 1.00 91.75 94 ASN A C 1
ATOM 719 O O . ASN A 1 94 ? 8.401 -2.038 -4.268 1.00 91.75 94 ASN A O 1
ATOM 723 N N . PRO A 1 95 ? 10.105 -1.834 -2.827 1.00 91.31 95 PRO A N 1
ATOM 724 C CA . PRO A 1 95 ? 9.696 -0.522 -2.319 1.00 91.31 95 PRO A CA 1
ATOM 725 C C . PRO A 1 95 ? 9.718 0.598 -3.373 1.00 91.31 95 PRO A C 1
ATOM 727 O O . PRO A 1 95 ? 9.048 1.610 -3.204 1.00 91.31 95 PRO A O 1
ATOM 730 N N . LYS A 1 96 ? 10.452 0.431 -4.480 1.00 89.81 96 LYS A N 1
ATOM 731 C CA . LYS A 1 96 ? 10.628 1.468 -5.516 1.00 89.81 96 LYS A CA 1
ATOM 732 C C . LYS A 1 96 ? 9.726 1.284 -6.742 1.00 89.81 96 LYS A C 1
ATOM 734 O O . LYS A 1 96 ? 9.903 1.990 -7.734 1.00 89.81 96 LYS A O 1
ATOM 739 N N . VAL A 1 97 ? 8.789 0.331 -6.713 1.00 89.00 97 VAL A N 1
ATOM 740 C CA . VAL A 1 97 ? 7.796 0.171 -7.790 1.00 89.00 97 VAL A CA 1
ATOM 741 C C . VAL A 1 97 ? 6.937 1.414 -7.850 1.00 89.00 97 VAL A C 1
ATOM 743 O O . VAL A 1 97 ? 6.313 1.755 -6.854 1.00 89.00 97 VAL A O 1
ATOM 746 N N . LEU A 1 98 ? 6.886 2.042 -9.022 1.00 87.19 98 LEU A N 1
ATOM 747 C CA . LEU A 1 98 ? 6.037 3.195 -9.284 1.00 87.19 98 LEU A CA 1
ATOM 748 C C . LEU A 1 98 ? 4.656 2.754 -9.771 1.00 87.19 98 LEU A C 1
ATOM 750 O O . LEU A 1 98 ? 4.530 1.971 -10.716 1.00 87.19 98 LEU A O 1
ATOM 754 N N . HIS A 1 99 ? 3.629 3.335 -9.165 1.00 84.31 99 HIS A N 1
ATOM 755 C CA . HIS A 1 99 ? 2.225 3.159 -9.501 1.00 84.31 99 HIS A CA 1
ATOM 756 C C . HIS A 1 99 ? 1.685 4.432 -10.133 1.00 84.31 99 HIS A C 1
ATOM 758 O O . HIS A 1 99 ? 1.860 5.528 -9.601 1.00 84.31 99 HIS A O 1
ATOM 764 N N . LEU A 1 100 ? 1.005 4.279 -11.267 1.00 78.69 100 LEU A N 1
ATOM 765 C CA . LEU A 1 100 ? 0.354 5.390 -11.953 1.00 78.69 100 LEU A CA 1
ATOM 766 C C . LEU A 1 100 ? -0.937 5.748 -11.211 1.00 78.69 100 LEU A C 1
ATOM 768 O O . LEU A 1 100 ? -1.951 5.065 -11.359 1.00 78.69 100 LEU A O 1
ATOM 772 N N . GLY A 1 101 ? -0.903 6.817 -10.417 1.00 69.75 101 GLY A N 1
ATOM 773 C CA . GLY A 1 101 ? -2.093 7.347 -9.760 1.00 69.75 101 GLY A CA 1
ATOM 774 C C . GLY A 1 101 ? -3.036 8.048 -10.745 1.00 69.75 101 GLY A C 1
ATOM 775 O O . GLY A 1 101 ? -2.618 8.555 -11.789 1.00 69.75 101 GLY A O 1
ATOM 776 N N . ALA A 1 102 ? -4.318 8.159 -10.381 1.00 69.50 102 ALA A N 1
ATOM 777 C CA . ALA A 1 102 ? -5.334 8.846 -11.192 1.00 69.50 102 ALA A CA 1
ATOM 778 C C . ALA A 1 102 ? -4.986 10.322 -11.496 1.00 69.50 102 ALA A C 1
ATOM 780 O O . ALA A 1 102 ? -5.413 10.870 -12.509 1.00 69.50 102 ALA A O 1
ATOM 781 N N . GLY A 1 103 ? -4.155 10.953 -10.657 1.00 67.81 103 GLY A N 1
ATOM 782 C CA . GLY A 1 103 ? -3.668 12.326 -10.823 1.00 67.81 103 GLY A CA 1
ATOM 783 C C . GLY A 1 103 ? -2.447 12.493 -11.737 1.00 67.81 103 GLY A C 1
ATOM 784 O O . GLY A 1 103 ? -1.858 13.566 -11.736 1.00 67.81 103 GLY A O 1
ATOM 785 N N . LYS A 1 104 ? -2.035 11.464 -12.496 1.00 70.44 104 LYS A N 1
ATOM 786 C CA . LYS A 1 104 ? -0.801 11.424 -13.319 1.00 70.44 104 LYS A CA 1
ATOM 787 C C . LYS A 1 104 ? 0.516 11.427 -12.532 1.00 70.44 104 LYS A C 1
ATOM 789 O O . LYS A 1 104 ? 1.569 11.357 -13.164 1.00 70.44 104 LYS A O 1
ATOM 794 N N . TYR A 1 105 ? 0.466 11.460 -11.205 1.00 73.56 105 TYR A N 1
ATOM 795 C CA . TYR A 1 105 ? 1.635 11.321 -10.341 1.00 73.56 105 TYR A CA 1
ATOM 796 C C . TYR A 1 105 ? 2.010 9.853 -10.158 1.00 73.56 105 TYR A C 1
ATOM 798 O O . TYR A 1 105 ? 1.136 8.990 -10.039 1.00 73.56 105 TYR A O 1
ATOM 806 N N . ASP A 1 106 ? 3.313 9.603 -10.112 1.00 80.12 106 ASP A N 1
ATOM 807 C CA . ASP A 1 106 ? 3.867 8.284 -9.847 1.00 80.12 106 ASP A CA 1
ATOM 808 C C . ASP A 1 106 ? 4.065 8.148 -8.330 1.00 80.12 106 ASP A C 1
ATOM 810 O O . ASP A 1 106 ? 4.696 8.998 -7.703 1.00 80.12 106 ASP A O 1
ATOM 814 N N . LEU A 1 107 ? 3.485 7.120 -7.712 1.00 85.81 107 LEU A N 1
ATOM 815 C CA . LEU A 1 107 ? 3.632 6.850 -6.278 1.00 85.81 107 LEU A CA 1
ATOM 816 C C . LEU A 1 107 ? 4.385 5.541 -6.088 1.00 85.81 107 LEU A C 1
ATOM 818 O O . LEU A 1 107 ? 4.030 4.546 -6.713 1.00 85.81 107 LEU A O 1
ATOM 822 N N . ASP A 1 108 ? 5.419 5.537 -5.251 1.00 90.06 108 ASP A N 1
ATOM 823 C CA . ASP A 1 108 ? 6.168 4.322 -4.946 1.00 90.06 108 ASP A CA 1
ATOM 824 C C . ASP A 1 108 ? 5.576 3.541 -3.760 1.00 90.06 108 ASP A C 1
ATOM 826 O O . ASP A 1 108 ? 4.850 4.081 -2.923 1.00 90.06 108 ASP A O 1
ATOM 830 N N . ASN A 1 109 ? 5.896 2.247 -3.681 1.00 92.38 109 ASN A N 1
ATOM 831 C CA . ASN A 1 109 ? 5.541 1.403 -2.532 1.00 92.38 109 ASN A CA 1
ATOM 832 C C . ASN A 1 109 ? 6.068 1.973 -1.211 1.00 92.38 109 ASN A C 1
ATOM 834 O O . ASN A 1 109 ? 5.393 1.884 -0.188 1.00 92.38 109 ASN A O 1
ATOM 838 N N . GLU A 1 110 ? 7.245 2.595 -1.237 1.00 92.56 110 GLU A N 1
ATOM 839 C CA . GLU A 1 110 ? 7.803 3.307 -0.095 1.00 92.56 110 GLU A CA 1
ATOM 840 C C . GLU A 1 110 ? 6.837 4.381 0.407 1.00 92.56 110 GLU A C 1
ATOM 842 O O . GLU A 1 110 ? 6.461 4.336 1.572 1.00 92.56 110 GLU A O 1
ATOM 847 N N . PHE A 1 111 ? 6.332 5.265 -0.458 1.00 90.75 111 PHE A N 1
ATOM 848 C CA . PHE A 1 111 ? 5.351 6.283 -0.078 1.00 90.75 111 PHE A CA 1
ATOM 849 C C . PHE A 1 111 ? 4.100 5.685 0.577 1.00 90.75 111 PHE A C 1
ATOM 851 O O . PHE A 1 111 ? 3.641 6.204 1.593 1.00 90.75 111 PHE A O 1
ATOM 858 N N . PHE A 1 112 ? 3.566 4.576 0.056 1.00 91.69 112 PHE A N 1
ATOM 859 C CA . PHE A 1 112 ? 2.420 3.904 0.678 1.00 91.69 112 PHE A CA 1
ATOM 860 C C . PHE A 1 112 ? 2.742 3.360 2.078 1.00 91.69 112 PHE A C 1
ATOM 862 O O . PHE A 1 112 ? 1.918 3.471 2.985 1.00 91.69 112 PHE A O 1
ATOM 869 N N . LEU A 1 113 ? 3.946 2.823 2.286 1.00 93.19 113 LEU A N 1
ATOM 870 C CA . LEU A 1 113 ? 4.408 2.367 3.600 1.00 93.19 113 LEU A CA 1
ATOM 871 C C . LEU A 1 113 ? 4.614 3.536 4.571 1.00 93.19 113 LEU A C 1
ATOM 873 O O . LEU A 1 113 ? 4.299 3.420 5.757 1.00 93.19 113 LEU A O 1
ATOM 877 N N . GLU A 1 114 ? 5.126 4.668 4.087 1.00 92.12 114 GLU A N 1
ATOM 878 C CA . GLU A 1 114 ? 5.260 5.883 4.889 1.00 92.12 114 GLU A CA 1
ATOM 879 C C . GLU A 1 114 ? 3.899 6.433 5.305 1.00 92.1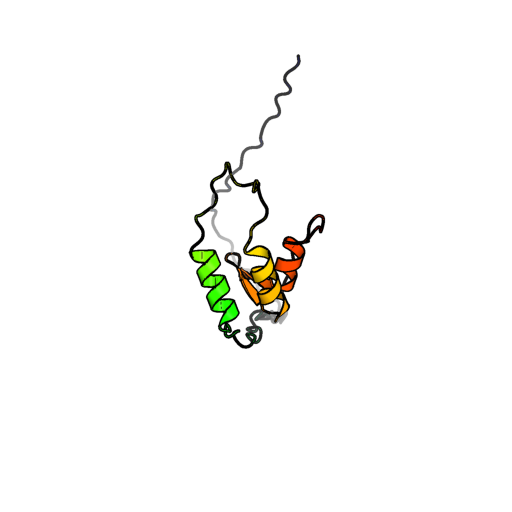2 114 GLU A C 1
ATOM 881 O O . GLU A 1 114 ? 3.717 6.759 6.476 1.00 92.12 114 GLU A O 1
ATOM 886 N N . LEU A 1 115 ? 2.943 6.471 4.374 1.00 90.19 115 LEU A N 1
ATOM 887 C CA . LEU A 1 115 ? 1.570 6.905 4.624 1.00 90.19 115 LEU A CA 1
ATOM 888 C C . LEU A 1 115 ? 0.874 6.004 5.652 1.00 90.19 115 LEU A C 1
ATOM 890 O O . LEU A 1 115 ? 0.146 6.487 6.513 1.00 90.19 115 LEU A O 1
ATOM 894 N N . ALA A 1 116 ? 1.134 4.700 5.588 1.00 89.38 116 ALA A N 1
ATOM 895 C CA . ALA A 1 116 ? 0.627 3.723 6.540 1.00 89.38 116 ALA A CA 1
ATOM 896 C C . ALA A 1 116 ? 1.316 3.772 7.916 1.00 89.38 116 ALA A C 1
ATOM 898 O O . ALA A 1 116 ? 0.876 3.103 8.850 1.00 89.38 116 ALA A O 1
ATOM 899 N N . THR A 1 117 ? 2.416 4.517 8.063 1.00 88.94 117 THR A N 1
ATOM 900 C CA . THR A 1 117 ? 3.156 4.583 9.325 1.00 88.94 117 THR A CA 1
ATOM 901 C C . THR A 1 117 ? 2.490 5.591 10.266 1.00 88.94 117 THR A C 1
ATOM 903 O O . THR A 1 117 ? 2.436 6.783 9.950 1.00 88.94 117 THR A O 1
ATOM 906 N N . PRO A 1 118 ? 2.029 5.171 11.461 1.00 85.44 118 PRO A N 1
ATOM 907 C CA . PRO A 1 118 ? 1.392 6.087 12.395 1.00 85.44 118 PRO A CA 1
ATOM 908 C C . PRO A 1 118 ? 2.314 7.251 12.754 1.00 85.44 118 PRO A C 1
ATOM 910 O O . PRO A 1 118 ? 3.501 7.058 13.021 1.00 85.44 118 PRO A O 1
ATOM 913 N N . ARG A 1 119 ? 1.749 8.462 12.822 1.00 83.69 119 ARG A N 1
ATOM 914 C CA . ARG A 1 119 ? 2.462 9.694 13.217 1.00 83.69 119 ARG A CA 1
ATOM 915 C C . ARG A 1 119 ? 3.612 10.089 12.279 1.00 83.69 119 ARG A C 1
ATOM 917 O O . ARG A 1 119 ? 4.440 10.918 12.657 1.00 83.69 119 ARG A O 1
ATOM 924 N N . LYS A 1 120 ? 3.661 9.542 11.062 1.00 86.06 120 LYS A N 1
ATOM 925 C CA . LYS A 1 120 ? 4.584 9.986 10.020 1.00 86.06 120 LYS A CA 1
ATOM 926 C C . LYS A 1 120 ? 3.889 11.003 9.120 1.00 86.06 120 LYS A C 1
ATOM 928 O O . LYS A 1 120 ? 2.906 10.695 8.455 1.00 86.06 120 LYS A O 1
ATOM 933 N N . TRP A 1 121 ? 4.404 12.227 9.112 1.00 83.38 121 TRP A N 1
ATOM 934 C CA . TRP A 1 121 ? 3.973 13.247 8.162 1.00 83.38 121 TRP A CA 1
ATOM 935 C C . TRP A 1 121 ? 4.652 12.982 6.821 1.00 83.38 121 TRP A C 1
ATOM 937 O O . TRP A 1 121 ? 5.880 12.942 6.752 1.00 83.38 121 TRP A O 1
ATOM 947 N N . VAL A 1 122 ? 3.859 12.799 5.769 1.00 83.00 122 VAL A N 1
ATOM 948 C CA . VAL A 1 122 ? 4.348 12.665 4.393 1.00 83.00 122 VAL A CA 1
ATOM 949 C C . VAL A 1 122 ? 4.102 13.966 3.634 1.00 83.00 122 VAL A C 1
ATOM 951 O O . VAL A 1 122 ? 3.063 14.605 3.801 1.00 83.00 122 VAL A O 1
ATOM 954 N N . SER A 1 123 ? 5.070 14.391 2.825 1.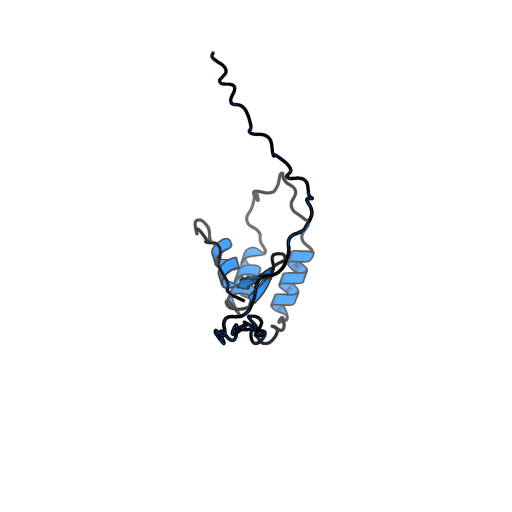00 79.38 123 SER A N 1
ATOM 955 C CA . SER A 1 123 ? 4.921 15.546 1.939 1.00 79.38 123 SER A CA 1
ATOM 956 C C . SER A 1 123 ? 4.411 15.118 0.565 1.00 79.38 123 SER A C 1
ATOM 958 O O . SER A 1 123 ? 4.478 13.946 0.184 1.00 79.38 123 SER A O 1
ATOM 960 N N . SER A 1 124 ? 3.915 16.080 -0.213 1.00 74.38 124 SER A N 1
ATOM 961 C CA . SER A 1 124 ? 3.704 15.859 -1.638 1.00 74.38 124 SER A CA 1
ATOM 962 C C . SER A 1 124 ? 5.053 15.581 -2.307 1.00 74.38 124 SER A C 1
ATOM 964 O O . SER A 1 124 ? 5.972 16.401 -2.255 1.00 74.38 124 SER A O 1
ATOM 966 N N . LYS A 1 125 ? 5.184 14.419 -2.954 1.00 67.50 125 LYS A N 1
ATOM 967 C CA . LYS A 1 125 ? 6.332 14.156 -3.824 1.00 67.50 125 LYS A CA 1
ATOM 968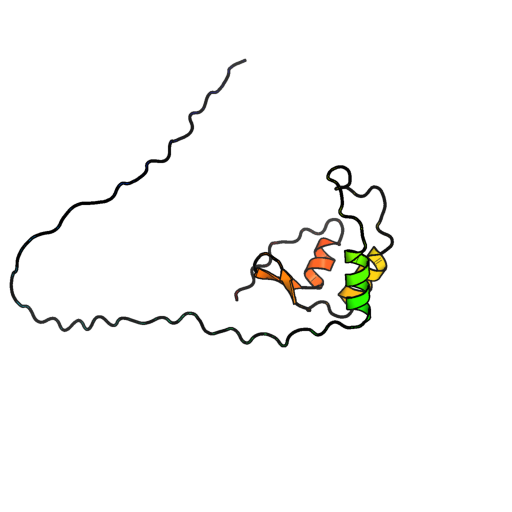 C C . LYS A 1 125 ? 6.112 1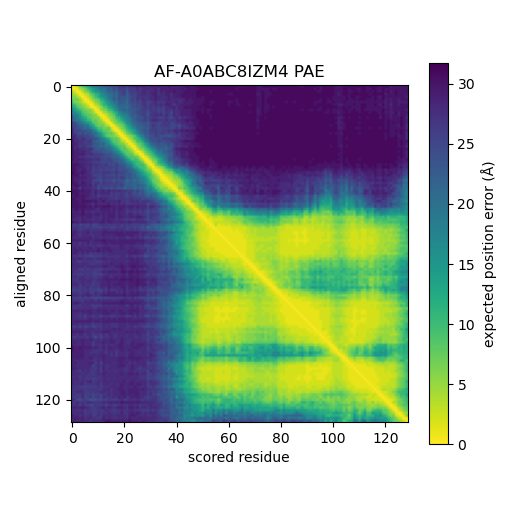4.892 -5.149 1.00 67.50 125 LYS A C 1
ATOM 970 O O . LYS A 1 125 ? 5.158 14.614 -5.872 1.00 67.50 125 LYS A O 1
ATOM 975 N N . VAL A 1 126 ? 6.985 15.852 -5.454 1.00 57.16 126 VAL A N 1
ATOM 976 C CA . VAL A 1 126 ? 7.050 16.485 -6.777 1.00 57.16 126 VAL A CA 1
ATOM 977 C C . VAL A 1 126 ? 7.939 15.612 -7.652 1.00 57.16 126 VAL A C 1
ATOM 979 O O . VAL A 1 126 ? 9.153 15.575 -7.464 1.00 57.16 126 VAL A O 1
ATOM 982 N N . TRP A 1 127 ? 7.335 14.898 -8.595 1.00 58.28 127 TRP A N 1
ATOM 983 C CA . TRP A 1 127 ? 8.065 14.144 -9.609 1.00 58.28 127 TRP A CA 1
ATOM 984 C C . TRP A 1 127 ? 8.047 14.938 -10.914 1.00 58.28 127 TRP A C 1
ATOM 986 O O . TRP A 1 127 ? 6.975 15.207 -11.457 1.00 58.28 127 TRP A O 1
ATOM 996 N N . TYR A 1 128 ? 9.222 15.339 -11.401 1.00 45.03 128 TYR A N 1
ATOM 997 C CA . TYR A 1 128 ? 9.355 15.921 -12.736 1.00 45.03 128 TYR A CA 1
ATOM 998 C C . TYR A 1 128 ? 9.270 14.784 -13.759 1.00 45.03 128 TYR A C 1
ATOM 1000 O O . TYR A 1 128 ? 10.053 13.834 -13.690 1.00 45.03 128 TYR A O 1
ATOM 1008 N N . ARG A 1 129 ? 8.278 14.859 -14.650 1.00 50.28 129 ARG A N 1
ATOM 1009 C CA . ARG A 1 129 ? 8.155 13.991 -15.825 1.00 50.28 129 ARG A CA 1
ATOM 1010 C C . ARG A 1 129 ? 8.740 14.654 -17.054 1.00 50.28 129 ARG A C 1
ATOM 1012 O O . ARG A 1 129 ? 8.727 15.900 -17.099 1.00 50.28 129 ARG A O 1
#

Secondary structure (DSSP, 8-state):
------PPPPP-----------------------------------PPPPP---HHHHHHHHHHHHSPPPPGGGSS-SS--TTHHHHHHHHHH-TT-EEE-TTS-EEEHHHHHHHTSTTPPPPPP----

Mean predicted aligned error: 17.55 Å

Radius of gyration: 28.35 Å; Cα contacts (8 Å, |Δi|>4): 47; chains: 1; bounding box: 42×68×64 Å

Solvent-accessible surface area (backbone atoms only — not comparable to full-atom values): 9294 Å² total; per-residue (Å²): 140,82,88,84,86,79,87,83,87,81,88,80,84,84,83,86,90,84,84,91,88,86,85,90,83,83,90,76,96,68,91,70,75,79,77,81,74,82,79,80,82,78,69,80,66,82,74,71,81,79,83,75,81,51,71,65,52,51,51,50,50,52,54,62,68,70,49,80,82,78,52,84,91,47,76,66,68,93,64,84,66,84,59,51,64,56,54,51,55,54,36,63,75,49,39,79,50,70,40,85,42,98,84,77,46,74,45,33,31,44,57,56,53,47,65,69,34,86,95,49,87,77,76,87,82,85,76,89,125

Organism: Eruca vesicaria subsp. sativa (NCBI:txid29727)

Sequence (129 aa):
MPLFNAPYPSILTVDASVSGEVRTVDESHISGKEMVTYVSDSSPCPRSKKHRPIESEADLAALLLAKAPYSLEQIVPAEEDVDFGYFKQVLLANPKVLHLGAGKYDLDNEFFLELATPRKWVSSKVWYR

pLDDT: mean 71.72, std 20.11, range [33.97, 96.25]

Foldseek 3Di:
DDDDDDDDDDDDDDDDDDDDDDDDDDDDDDPPPPPPDPPPPDDPDPPDDQDDDDPLSVVVVVVVVPDDDDDPVCPPPPDDDPCVVSLLVRLVVFFADWDQDPVRDTDGSVNVVQVVDPPRDDDDDDDDD